Protein AF-H5V1G6-F1 (afdb_monomer_lite)

pLDDT: mean 70.73, std 17.35, range [45.88, 96.38]

InterPro domains:
  IPR014944 Toxin SymE-like [PF08845] (1-30)

Secondary structure (DSSP, 8-state):
--STHHHHTT--TT--EEEEEETTEEEEEES-HHHHHHHHHHHHHHTTTTTS-PPP-

Organism: NCBI:txid1115512

Structure (mmCIF, N/CA/C/O backbone):
data_AF-H5V1G6-F1
#
_entry.id   AF-H5V1G6-F1
#
loop_
_atom_site.group_PDB
_atom_site.id
_atom_site.type_symbol
_atom_site.label_atom_id
_atom_site.label_alt_id
_atom_site.label_comp_id
_atom_site.label_asym_id
_atom_site.label_entity_id
_atom_site.label_seq_id
_atom_site.pdbx_PDB_ins_code
_atom_site.Cartn_x
_atom_site.Cartn_y
_atom_site.Cartn_z
_atom_site.occupancy
_atom_site.B_iso_or_equiv
_atom_site.auth_seq_id
_atom_site.auth_comp_id
_atom_site.auth_asym_id
_atom_site.auth_atom_id
_atom_site.pdbx_PDB_mo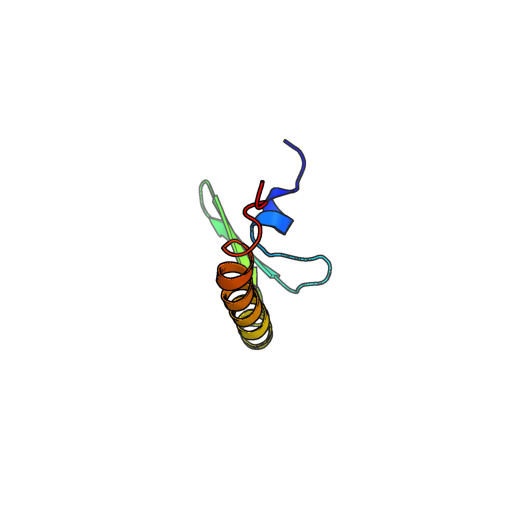del_num
ATOM 1 N N . MET A 1 1 ? -14.902 4.839 -3.138 1.00 49.62 1 MET A N 1
ATOM 2 C CA . MET A 1 1 ? -13.468 5.109 -2.902 1.00 49.62 1 MET A CA 1
ATOM 3 C C . MET A 1 1 ? -12.675 3.954 -3.495 1.00 49.62 1 MET A C 1
ATOM 5 O O . MET A 1 1 ? -12.603 2.901 -2.878 1.00 49.62 1 MET A O 1
ATOM 9 N N . ARG A 1 2 ? -12.230 4.070 -4.752 1.00 56.09 2 ARG A N 1
ATOM 10 C CA . ARG A 1 2 ? -11.455 3.000 -5.405 1.00 56.09 2 ARG A CA 1
ATOM 11 C C . ARG A 1 2 ? -9.979 3.150 -5.037 1.00 56.09 2 ARG A C 1
ATOM 13 O O . ARG A 1 2 ? -9.521 4.269 -4.835 1.00 56.09 2 ARG A O 1
ATOM 20 N N . GLY A 1 3 ? -9.305 2.012 -4.878 1.00 70.56 3 GLY A N 1
ATOM 21 C CA . GLY A 1 3 ? -7.989 1.811 -4.259 1.00 70.56 3 GLY A CA 1
ATOM 22 C C . GLY A 1 3 ? -6.775 2.446 -4.946 1.00 70.56 3 GLY A C 1
ATOM 23 O O . GLY A 1 3 ? -5.704 1.852 -4.918 1.00 70.56 3 GLY A O 1
ATOM 24 N N . GLU A 1 4 ? -6.912 3.648 -5.505 1.00 83.44 4 GLU A N 1
ATOM 25 C CA . GLU A 1 4 ? -5.805 4.407 -6.102 1.00 83.44 4 GLU A CA 1
ATOM 26 C C . GLU A 1 4 ? -4.845 4.980 -5.052 1.00 83.44 4 GLU A C 1
ATOM 28 O O . GLU A 1 4 ? -3.708 5.313 -5.372 1.00 83.44 4 GLU A O 1
ATOM 33 N N . TRP A 1 5 ? -5.258 5.056 -3.782 1.00 85.31 5 TRP A N 1
ATOM 34 C CA . TRP A 1 5 ? -4.450 5.642 -2.706 1.00 85.31 5 TRP A CA 1
ATOM 35 C C . TRP A 1 5 ? -3.098 4.936 -2.514 1.00 85.31 5 TRP A C 1
ATOM 37 O O . TRP A 1 5 ? -2.119 5.580 -2.147 1.00 85.31 5 TRP A O 1
ATOM 47 N N . ILE A 1 6 ? -3.017 3.633 -2.806 1.00 85.06 6 ILE A N 1
ATOM 48 C CA . ILE A 1 6 ? -1.770 2.855 -2.724 1.00 85.06 6 ILE A CA 1
ATOM 49 C C . ILE A 1 6 ? -0.788 3.318 -3.808 1.00 85.06 6 ILE A C 1
ATOM 51 O O . ILE A 1 6 ? 0.378 3.586 -3.513 1.00 85.06 6 ILE A O 1
ATOM 55 N N . ALA A 1 7 ? -1.273 3.484 -5.042 1.00 83.75 7 ALA A N 1
ATOM 56 C CA . ALA A 1 7 ? -0.478 3.984 -6.159 1.00 83.75 7 ALA A CA 1
ATOM 57 C C . ALA A 1 7 ? -0.098 5.463 -5.974 1.00 83.75 7 ALA A C 1
ATOM 59 O O . ALA A 1 7 ? 1.045 5.844 -6.222 1.00 83.75 7 ALA A O 1
ATOM 60 N N . GLN A 1 8 ? -1.021 6.286 -5.465 1.00 83.38 8 GLN A N 1
ATOM 61 C CA . GLN A 1 8 ? -0.783 7.698 -5.137 1.00 83.38 8 GLN A CA 1
ATOM 62 C C . GLN A 1 8 ? 0.254 7.873 -4.019 1.00 83.38 8 GLN A C 1
ATOM 64 O O . GLN A 1 8 ? 1.051 8.806 -4.065 1.00 83.38 8 GLN A O 1
ATOM 69 N N . ALA A 1 9 ? 0.298 6.950 -3.053 1.00 83.69 9 ALA A N 1
ATOM 70 C CA . ALA A 1 9 ? 1.334 6.890 -2.023 1.00 83.69 9 ALA A CA 1
ATOM 71 C C . ALA A 1 9 ? 2.691 6.367 -2.547 1.00 83.69 9 ALA A C 1
ATOM 73 O O . ALA A 1 9 ? 3.652 6.267 -1.785 1.00 83.69 9 ALA A O 1
ATOM 74 N N . GLY A 1 10 ? 2.790 6.044 -3.841 1.00 83.94 10 GLY A N 1
ATOM 75 C CA . GLY A 1 10 ? 4.027 5.619 -4.496 1.00 83.94 10 GLY A CA 1
ATOM 76 C C . GLY A 1 10 ? 4.317 4.120 -4.408 1.00 83.94 10 GLY A C 1
ATOM 77 O O . GLY A 1 10 ? 5.410 3.695 -4.790 1.00 83.94 10 GLY A O 1
ATOM 78 N N . PHE A 1 11 ? 3.370 3.306 -3.936 1.00 83.50 11 PHE A N 1
ATOM 79 C CA . PHE A 1 11 ? 3.504 1.852 -3.951 1.00 83.50 11 PHE A CA 1
ATOM 80 C C . PHE A 1 11 ? 3.019 1.293 -5.288 1.00 83.50 11 PHE A C 1
ATOM 82 O O . PHE A 1 11 ? 1.903 1.552 -5.729 1.00 83.50 11 PHE A O 1
ATOM 89 N N . ILE A 1 12 ? 3.860 0.483 -5.923 1.00 84.19 12 ILE A N 1
ATOM 90 C CA . ILE A 1 12 ? 3.554 -0.188 -7.190 1.00 84.19 12 ILE A CA 1
ATOM 91 C C . ILE A 1 12 ? 3.393 -1.695 -6.973 1.00 84.19 12 ILE A C 1
ATOM 93 O O . ILE A 1 12 ? 3.962 -2.266 -6.038 1.00 84.19 12 ILE A O 1
ATOM 97 N N . GLY A 1 13 ? 2.633 -2.351 -7.852 1.00 83.88 13 GLY A N 1
ATOM 98 C CA . GLY A 1 13 ? 2.467 -3.805 -7.827 1.00 83.88 13 GLY A CA 1
ATOM 99 C C . GLY A 1 13 ? 3.815 -4.536 -7.864 1.00 83.88 13 GLY A C 1
ATOM 100 O O . GLY A 1 13 ? 4.727 -4.142 -8.588 1.00 83.88 13 GLY A O 1
ATOM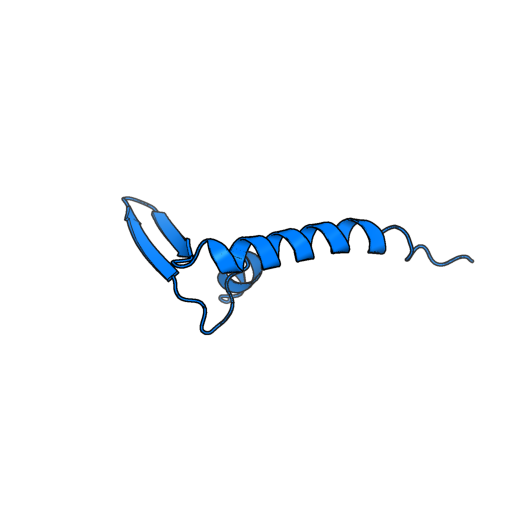 101 N N . GLY A 1 14 ? 3.957 -5.583 -7.047 1.00 81.56 14 GLY A N 1
ATOM 102 C CA . GLY A 1 14 ? 5.206 -6.346 -6.925 1.00 81.56 14 GLY A CA 1
ATOM 103 C C . GLY A 1 14 ? 6.280 -5.702 -6.035 1.00 81.56 14 GLY A C 1
ATOM 104 O O . GLY A 1 14 ? 7.340 -6.300 -5.844 1.00 81.56 14 GLY A O 1
ATOM 105 N N . M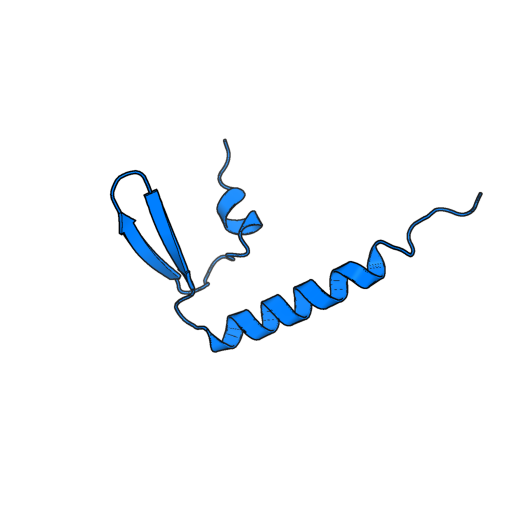ET A 1 15 ? 6.033 -4.519 -5.452 1.00 83.94 15 MET A N 1
ATOM 106 C CA . MET A 1 15 ? 6.921 -3.933 -4.444 1.00 83.94 15 MET A CA 1
ATOM 107 C C . MET A 1 15 ? 6.782 -4.679 -3.104 1.00 83.94 15 MET A C 1
ATOM 109 O O . MET A 1 15 ? 5.675 -4.779 -2.575 1.00 83.94 15 MET A O 1
ATOM 113 N N . PRO A 1 16 ? 7.880 -5.169 -2.501 1.00 84.69 16 PRO A N 1
ATOM 114 C CA . PRO A 1 16 ? 7.816 -5.790 -1.185 1.00 84.69 16 PRO A CA 1
ATOM 115 C C . PRO A 1 16 ? 7.551 -4.729 -0.103 1.00 84.69 16 PRO A C 1
ATOM 117 O O . PRO A 1 16 ? 8.279 -3.736 0.001 1.00 84.69 16 PRO A O 1
ATOM 120 N N . ILE A 1 17 ? 6.526 -4.953 0.723 1.00 87.81 17 ILE A N 1
ATOM 121 C CA . ILE A 1 17 ? 6.070 -4.030 1.775 1.00 87.81 17 ILE A CA 1
ATOM 122 C C . ILE A 1 17 ? 5.989 -4.710 3.140 1.00 87.81 17 ILE A C 1
ATOM 124 O O . ILE A 1 17 ? 5.750 -5.910 3.250 1.00 87.81 17 ILE A O 1
ATOM 128 N N . LYS A 1 18 ? 6.204 -3.942 4.201 1.00 90.69 18 LYS A N 1
ATOM 129 C CA . LYS A 1 18 ? 5.980 -4.333 5.585 1.00 90.69 18 LYS A CA 1
ATOM 130 C C . LYS A 1 18 ? 4.747 -3.592 6.069 1.00 90.69 18 LYS A C 1
ATOM 132 O O . LYS A 1 18 ? 4.683 -2.368 5.994 1.00 90.69 18 LYS A O 1
ATOM 137 N N . ILE A 1 19 ? 3.782 -4.349 6.569 1.00 91.94 19 ILE A N 1
ATOM 138 C CA . ILE A 1 19 ? 2.548 -3.811 7.130 1.00 91.94 19 ILE A CA 1
ATOM 139 C C . ILE A 1 19 ? 2.626 -3.965 8.644 1.00 91.94 19 ILE A C 1
ATOM 141 O O . ILE A 1 19 ? 2.971 -5.035 9.151 1.00 91.94 19 ILE A O 1
ATOM 145 N N . ARG A 1 20 ? 2.330 -2.891 9.371 1.00 94.94 20 ARG A N 1
ATOM 146 C CA . ARG A 1 20 ? 2.123 -2.912 10.819 1.00 94.94 20 ARG A CA 1
ATOM 147 C C . ARG A 1 20 ? 0.724 -2.394 11.103 1.00 94.94 20 ARG A C 1
ATOM 149 O O . ARG A 1 20 ? 0.360 -1.326 10.621 1.00 94.94 20 ARG A O 1
ATOM 156 N N . VAL A 1 21 ? -0.035 -3.149 11.883 1.00 95.00 21 VAL A N 1
ATOM 157 C CA . VAL A 1 21 ? -1.355 -2.730 12.357 1.00 95.00 21 VAL A CA 1
ATOM 158 C C . VAL A 1 21 ? -1.173 -2.033 13.699 1.00 95.00 21 VAL A C 1
ATOM 160 O O . VAL A 1 21 ? -0.473 -2.543 14.576 1.00 95.00 21 VAL A O 1
ATOM 163 N N . MET A 1 22 ? -1.764 -0.855 13.835 1.00 95.25 22 MET A N 1
ATOM 164 C CA . MET A 1 22 ? -1.835 -0.074 15.065 1.00 95.25 22 MET A CA 1
ATOM 165 C C . MET A 1 22 ? -3.311 0.242 15.348 1.00 95.25 22 MET A C 1
ATOM 167 O O . MET A 1 22 ? -4.138 0.121 14.440 1.00 95.25 22 MET A O 1
ATOM 171 N N . PRO A 1 23 ? -3.681 0.633 16.579 1.00 96.38 23 PRO A N 1
ATOM 172 C CA . PRO A 1 23 ? -5.016 1.170 16.824 1.00 96.38 23 PRO A CA 1
ATOM 173 C C . PRO A 1 23 ? -5.297 2.329 15.856 1.00 96.38 23 PRO A C 1
ATOM 175 O O . PRO A 1 23 ? -4.430 3.176 15.635 1.00 96.38 23 PRO A O 1
ATOM 178 N N . ASP A 1 24 ? -6.468 2.299 15.224 1.00 95.06 24 ASP A N 1
ATOM 179 C CA . ASP A 1 24 ? -6.988 3.296 14.274 1.00 95.06 24 ASP A CA 1
ATOM 180 C C . ASP A 1 24 ? -6.199 3.508 12.968 1.00 95.06 24 ASP A C 1
ATOM 182 O O . ASP A 1 24 ? -6.660 4.2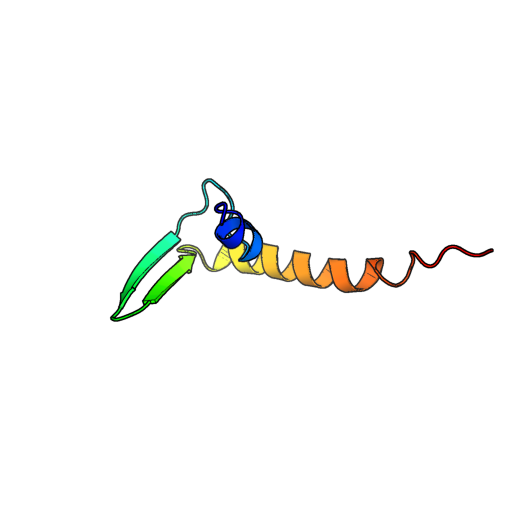39 12.088 1.00 95.06 24 ASP A O 1
ATOM 186 N N . CYS A 1 25 ? -5.043 2.860 12.774 1.00 91.12 25 CYS A N 1
ATOM 187 C CA . CYS A 1 25 ? -4.267 3.024 11.545 1.00 91.12 25 CYS A CA 1
ATOM 188 C C . CYS A 1 25 ? -3.433 1.803 11.133 1.00 91.12 25 CYS A C 1
ATOM 190 O O . CYS A 1 25 ? -3.014 0.964 11.930 1.00 91.12 25 CYS A O 1
ATOM 192 N N . ILE A 1 26 ? -3.143 1.742 9.833 1.00 91.81 26 ILE A N 1
ATOM 193 C CA . ILE A 1 26 ? -2.173 0.813 9.255 1.00 91.81 26 ILE A CA 1
ATOM 194 C C . ILE A 1 26 ? -0.948 1.591 8.786 1.00 91.81 26 ILE A C 1
ATOM 196 O O . ILE A 1 26 ? -1.060 2.619 8.120 1.00 91.81 26 ILE A O 1
ATOM 200 N N . VAL A 1 27 ? 0.235 1.087 9.118 1.00 91.06 27 VAL A N 1
ATOM 201 C CA . VAL A 1 27 ? 1.507 1.639 8.651 1.00 91.06 27 VAL A CA 1
ATOM 202 C C . VAL A 1 27 ? 2.059 0.709 7.582 1.00 91.06 27 VAL A C 1
ATOM 204 O O . VAL A 1 27 ? 2.370 -0.451 7.863 1.00 91.06 27 VAL A O 1
ATOM 207 N N . ILE A 1 28 ? 2.193 1.226 6.362 1.00 90.50 28 ILE A N 1
ATOM 208 C CA . ILE A 1 28 ? 2.787 0.517 5.228 1.00 90.50 28 ILE A CA 1
ATOM 209 C C . ILE A 1 28 ? 4.151 1.136 4.947 1.00 90.50 28 ILE A C 1
ATOM 211 O O . ILE A 1 28 ? 4.256 2.325 4.656 1.00 90.50 28 ILE A O 1
ATOM 215 N N . THR A 1 29 ? 5.204 0.331 5.030 1.00 88.88 29 THR A N 1
ATOM 216 C CA . THR A 1 29 ? 6.563 0.743 4.666 1.00 88.88 29 THR A CA 1
ATOM 217 C C . THR A 1 29 ? 7.110 -0.174 3.586 1.00 88.88 29 THR A C 1
ATOM 219 O O . THR A 1 29 ? 6.799 -1.360 3.551 1.00 88.88 29 THR A O 1
ATOM 222 N N . ALA A 1 30 ? 7.937 0.335 2.678 1.00 85.00 30 ALA A N 1
ATOM 223 C CA . ALA A 1 30 ? 8.627 -0.548 1.744 1.00 85.00 30 ALA A CA 1
ATOM 224 C C . ALA A 1 30 ? 9.702 -1.360 2.480 1.00 85.00 30 ALA A C 1
ATOM 226 O O . ALA A 1 30 ? 10.454 -0.815 3.289 1.00 85.00 30 ALA A O 1
ATOM 227 N N . GLN A 1 31 ? 9.816 -2.653 2.173 1.00 78.44 31 GLN A N 1
ATOM 228 C CA . GLN A 1 31 ? 10.813 -3.532 2.799 1.00 78.44 31 GLN A CA 1
ATOM 229 C C . GLN A 1 31 ? 12.248 -3.250 2.338 1.00 78.44 31 GLN A C 1
ATOM 231 O O . GLN A 1 31 ? 13.186 -3.714 2.979 1.00 78.44 31 GLN A O 1
ATOM 236 N N . ASN A 1 32 ? 12.444 -2.520 1.234 1.00 65.75 32 ASN A N 1
ATOM 237 C CA . ASN A 1 32 ? 13.754 -2.388 0.602 1.00 65.75 32 ASN A CA 1
ATOM 238 C C . ASN A 1 32 ? 14.124 -0.913 0.358 1.00 65.75 32 ASN A C 1
ATOM 240 O O . ASN A 1 32 ? 13.873 -0.344 -0.707 1.00 65.75 32 ASN A O 1
ATOM 244 N N . THR A 1 33 ? 14.743 -0.294 1.365 1.00 57.06 33 THR A N 1
ATOM 245 C CA . THR A 1 33 ? 15.183 1.116 1.401 1.00 57.06 33 THR A CA 1
ATOM 246 C C . THR A 1 33 ? 16.094 1.516 0.237 1.00 57.06 33 THR A C 1
ATOM 248 O O . THR A 1 33 ? 16.115 2.681 -0.151 1.00 57.06 33 THR A O 1
ATOM 251 N N . ARG A 1 34 ? 16.809 0.566 -0.380 1.00 55.91 34 ARG A N 1
ATOM 252 C CA . ARG A 1 34 ? 17.791 0.850 -1.441 1.00 55.91 34 ARG A CA 1
ATOM 253 C C . ARG A 1 34 ? 17.163 1.160 -2.810 1.00 55.91 34 ARG A C 1
ATOM 255 O O . ARG A 1 34 ? 17.742 1.920 -3.575 1.00 55.91 34 ARG A O 1
ATOM 262 N N . LYS A 1 35 ? 15.973 0.622 -3.117 1.00 55.97 35 LYS A N 1
ATOM 263 C CA . LYS A 1 35 ? 15.240 0.926 -4.369 1.00 55.97 35 LYS A CA 1
ATOM 264 C C . LYS A 1 35 ? 14.386 2.195 -4.271 1.00 55.97 35 LYS A C 1
ATOM 266 O O . LYS A 1 35 ? 14.147 2.848 -5.279 1.00 55.97 35 LYS A O 1
ATOM 271 N N . LEU A 1 36 ? 13.967 2.568 -3.061 1.00 54.69 36 LEU A N 1
ATOM 272 C CA . LEU A 1 36 ? 13.104 3.729 -2.828 1.00 54.69 36 LEU A CA 1
ATOM 273 C C . LEU A 1 36 ? 13.831 5.065 -3.037 1.00 54.69 36 LEU A C 1
ATOM 275 O O . LEU A 1 36 ? 13.223 6.024 -3.502 1.00 54.69 36 LEU A O 1
ATOM 279 N N . TRP A 1 37 ? 15.146 5.102 -2.793 1.00 56.03 37 TRP A N 1
ATOM 280 C CA . TRP A 1 37 ? 15.988 6.260 -3.115 1.00 56.03 37 TRP A CA 1
ATOM 281 C C . TRP A 1 37 ? 15.989 6.575 -4.619 1.00 56.03 37 TRP A C 1
ATOM 283 O O . TRP A 1 37 ? 15.894 7.735 -5.006 1.00 56.03 37 TRP A O 1
ATOM 293 N N . GLY A 1 38 ? 15.980 5.542 -5.473 1.00 54.47 38 GLY A N 1
ATOM 294 C CA . GLY A 1 38 ? 15.834 5.707 -6.924 1.00 54.47 38 GLY A CA 1
ATOM 295 C C . GLY A 1 38 ? 14.472 6.285 -7.336 1.00 54.47 38 GLY A C 1
ATOM 296 O O . GLY A 1 38 ? 14.396 7.081 -8.268 1.00 54.47 38 GLY A O 1
ATOM 297 N N . CYS A 1 39 ? 13.394 5.956 -6.612 1.00 57.84 39 CYS A N 1
ATOM 298 C CA . CYS A 1 39 ? 12.069 6.555 -6.825 1.00 57.84 39 CYS A CA 1
ATOM 299 C C . CYS A 1 39 ? 11.997 8.017 -6.338 1.00 57.84 39 CYS A C 1
ATOM 301 O O . CYS A 1 39 ? 11.355 8.844 -6.987 1.00 57.84 39 CYS A O 1
ATOM 303 N N . ALA A 1 40 ? 12.682 8.357 -5.240 1.00 57.22 40 ALA A N 1
ATOM 304 C CA . ALA A 1 40 ? 12.789 9.732 -4.741 1.00 57.22 40 ALA A CA 1
ATOM 305 C C . ALA A 1 40 ? 13.609 10.638 -5.685 1.00 57.22 40 ALA A C 1
ATOM 307 O O . ALA A 1 40 ? 13.222 11.778 -5.944 1.00 57.22 40 ALA A O 1
ATOM 308 N N . GLU A 1 41 ? 14.685 10.115 -6.279 1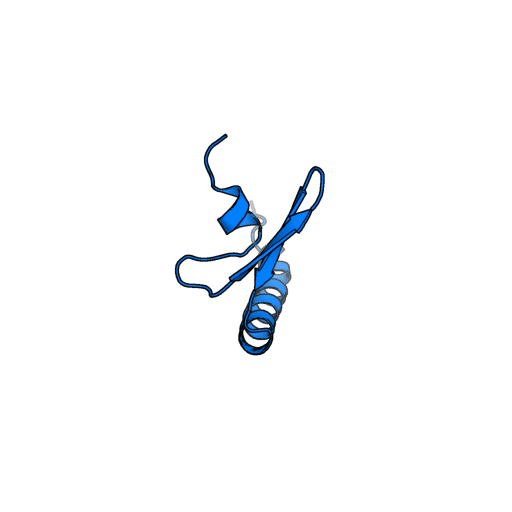.00 57.38 41 GLU A N 1
ATOM 309 C CA . GLU A 1 41 ? 15.437 10.780 -7.357 1.00 57.38 41 GLU A CA 1
ATOM 310 C C . GLU A 1 41 ? 14.539 11.098 -8.571 1.00 57.38 41 GLU A C 1
ATOM 312 O O . GLU A 1 41 ? 14.604 12.196 -9.129 1.00 57.38 41 GLU A O 1
ATOM 317 N N . GLY A 1 42 ? 13.635 10.182 -8.946 1.00 56.06 42 GLY A N 1
ATOM 318 C CA . GLY A 1 42 ? 12.650 10.401 -10.015 1.00 56.06 42 GLY A CA 1
ATOM 319 C C . GLY A 1 42 ? 11.597 11.470 -9.685 1.00 56.06 42 GLY A C 1
ATOM 320 O O . GLY A 1 42 ? 11.171 12.219 -10.567 1.00 56.06 42 GLY A O 1
ATOM 321 N N . LEU A 1 43 ? 11.220 11.613 -8.410 1.00 55.75 43 LEU A N 1
ATOM 322 C CA . LEU A 1 43 ? 10.344 12.692 -7.932 1.00 55.75 43 LEU A CA 1
ATOM 323 C C . LEU A 1 43 ? 11.011 14.075 -8.023 1.00 55.75 43 LEU A C 1
ATOM 325 O O . LEU A 1 43 ? 10.322 15.057 -8.292 1.00 55.75 43 LEU A O 1
ATOM 329 N N . LYS A 1 44 ? 12.343 14.153 -7.906 1.00 52.03 44 LYS A N 1
ATOM 330 C CA . LYS A 1 44 ? 13.120 15.400 -8.042 1.00 52.03 44 LYS A CA 1
ATOM 331 C C . LYS A 1 44 ? 13.233 15.903 -9.490 1.00 52.03 44 LYS A C 1
ATOM 333 O O . LYS A 1 44 ? 13.578 17.059 -9.712 1.00 52.03 44 LYS A O 1
ATOM 338 N N . ARG A 1 45 ? 12.953 15.048 -10.483 1.00 50.22 45 ARG A N 1
ATOM 339 C CA . ARG A 1 45 ? 12.993 15.397 -11.917 1.00 50.22 45 ARG A CA 1
ATOM 340 C C . ARG A 1 45 ? 11.676 16.006 -12.419 1.00 50.22 45 ARG A C 1
ATOM 342 O O . ARG A 1 45 ? 11.707 16.779 -13.368 1.00 50.22 45 ARG A O 1
ATOM 349 N N . ARG A 1 46 ? 10.531 15.709 -11.785 1.00 50.38 46 ARG A N 1
ATOM 350 C CA . ARG A 1 46 ? 9.209 16.214 -12.223 1.00 50.38 46 ARG A CA 1
ATOM 351 C C . ARG A 1 46 ? 8.911 17.660 -11.832 1.00 50.38 46 ARG A C 1
ATOM 353 O O . ARG A 1 46 ? 8.103 18.294 -12.495 1.00 50.38 46 ARG A O 1
ATOM 360 N N . SER A 1 47 ? 9.595 18.213 -10.835 1.00 48.75 47 SER A N 1
ATOM 361 C CA . SER A 1 47 ? 9.452 19.628 -10.465 1.00 48.75 47 SER A CA 1
ATOM 362 C C . SER A 1 47 ? 10.120 20.600 -11.447 1.00 48.75 47 SER A C 1
ATOM 364 O O . SER A 1 47 ? 9.938 21.803 -11.306 1.00 48.75 47 SER A O 1
ATOM 366 N N . ARG A 1 48 ? 10.867 20.109 -12.450 1.00 52.25 48 ARG A N 1
ATOM 367 C CA . ARG A 1 48 ? 11.450 20.947 -13.514 1.00 52.25 48 ARG A CA 1
ATOM 368 C C . ARG A 1 48 ? 10.660 20.980 -14.820 1.00 52.25 48 ARG A C 1
ATOM 370 O O . ARG A 1 48 ? 10.919 21.868 -15.613 1.00 52.25 48 ARG A O 1
ATOM 377 N N . GLN A 1 49 ? 9.722 20.058 -15.043 1.00 47.34 49 GLN A N 1
ATOM 378 C CA . GLN A 1 49 ? 8.988 19.987 -16.316 1.00 47.34 49 GLN A CA 1
ATOM 379 C C . GLN A 1 49 ? 7.579 20.592 -16.250 1.00 47.34 49 GLN A C 1
ATOM 381 O O . GLN A 1 49 ? 6.963 20.777 -17.284 1.00 47.34 49 GLN A O 1
ATOM 386 N N . GLN A 1 50 ? 7.069 20.945 -15.064 1.00 45.88 50 GLN A N 1
ATOM 387 C CA . GLN A 1 50 ? 5.784 21.654 -14.939 1.00 45.88 50 GLN A CA 1
ATOM 388 C C . GLN A 1 50 ? 5.896 23.179 -15.102 1.00 45.88 50 GLN A C 1
ATOM 390 O O . GLN A 1 50 ? 4.876 23.854 -15.085 1.00 45.88 50 GLN A O 1
ATOM 395 N N . ALA A 1 51 ? 7.107 23.726 -15.251 1.00 47.88 51 ALA A N 1
ATOM 396 C CA . ALA A 1 51 ? 7.316 25.155 -15.499 1.00 47.88 51 ALA A CA 1
ATOM 397 C C . ALA A 1 51 ? 7.407 25.510 -16.998 1.00 47.88 51 ALA A C 1
ATOM 399 O O . ALA A 1 51 ? 7.490 26.684 -17.327 1.00 47.88 51 ALA A O 1
ATOM 400 N N . GLU A 1 52 ? 7.389 24.520 -17.897 1.00 54.06 52 GLU A N 1
ATOM 401 C CA . GLU A 1 52 ? 7.656 24.700 -19.337 1.00 54.06 52 GLU A CA 1
ATOM 402 C C . GLU A 1 52 ? 6.453 24.271 -20.205 1.00 54.06 52 GLU A C 1
ATOM 404 O O . GLU A 1 52 ? 6.626 23.895 -21.358 1.00 54.06 52 GLU A O 1
ATOM 409 N N . ASP A 1 53 ? 5.238 24.283 -19.645 1.00 50.53 53 ASP A N 1
ATOM 410 C CA . ASP A 1 53 ? 3.976 23.989 -20.354 1.00 50.53 53 ASP A CA 1
ATOM 411 C C . ASP A 1 53 ? 2.981 25.167 -20.216 1.00 50.53 53 ASP A C 1
ATOM 413 O O . ASP A 1 53 ? 1.767 24.982 -20.122 1.00 50.53 53 ASP A O 1
ATOM 417 N N . GLU A 1 54 ? 3.484 26.410 -20.176 1.00 53.19 54 GLU A N 1
ATOM 418 C CA . GLU A 1 54 ? 2.649 27.583 -20.469 1.00 53.19 54 GLU A CA 1
ATOM 419 C C . GLU A 1 54 ? 2.552 27.722 -22.001 1.00 53.19 54 GLU A C 1
ATOM 421 O O . GLU A 1 54 ? 3.583 27.893 -22.659 1.00 53.19 54 GLU A O 1
ATOM 426 N N . PRO A 1 55 ? 1.359 27.606 -22.615 1.00 51.91 55 PRO A N 1
ATOM 427 C CA . PRO A 1 55 ? 1.231 27.759 -24.054 1.00 51.91 55 PRO A CA 1
ATOM 428 C C . PRO A 1 55 ? 1.392 29.239 -24.409 1.00 51.91 55 PRO A C 1
ATOM 430 O O . PRO A 1 55 ? 0.574 30.068 -24.013 1.00 51.91 55 PRO A O 1
ATOM 433 N N . VAL A 1 56 ? 2.436 29.567 -25.174 1.00 57.62 56 VAL A N 1
ATOM 434 C CA . VAL A 1 56 ? 2.564 30.893 -25.789 1.00 57.62 56 VAL A CA 1
ATOM 435 C C . VAL A 1 56 ? 1.410 31.066 -26.784 1.00 57.62 56 VAL A C 1
ATOM 437 O O . VAL A 1 56 ? 1.237 30.249 -27.694 1.00 57.62 56 VAL A O 1
ATOM 440 N N . ALA A 1 57 ? 0.597 32.096 -26.567 1.00 54.69 57 ALA A N 1
ATOM 441 C CA . ALA A 1 57 ? -0.314 32.658 -27.559 1.00 54.69 57 ALA A CA 1
ATOM 442 C C . ALA A 1 57 ? 0.354 33.864 -28.226 1.00 54.69 57 ALA A C 1
ATOM 444 O O . 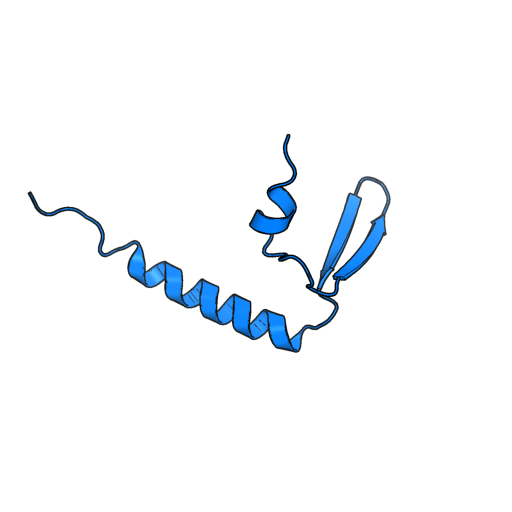ALA A 1 57 ? 1.081 34.594 -27.512 1.00 54.69 57 ALA A O 1
#

Sequence (57 aa):
MRGEWIAQAGFIGGMPIKIRVMPDCIVITAQNTRKLWGCAEGLKRRSRQQAEDEPVA

Foldseek 3Di:
DDDCVCVVVVHDPPFAWDWDDDVPDIDIDGPDPVVVVVVVVVVVVVVVPVVPPPDDD

Radius of gyration: 16.11 Å; chains: 1; bounding box: 31×39×44 Å